Protein AF-A0A8S0FYJ4-F1 (afdb_monomer)

Radius of gyration: 19.48 Å; Cα contacts (8 Å, |Δi|>4): 43; chains: 1; bounding box: 39×46×46 Å

Solvent-accessible surface area (backbone atoms only — not comparable to full-atom values): 5115 Å² total; per-residue (Å²): 127,68,70,63,60,56,54,51,54,62,72,62,53,71,43,72,68,60,62,56,43,74,76,38,100,52,53,58,55,54,54,49,50,24,53,52,32,39,52,52,17,50,48,61,55,46,52,36,60,78,67,71,46,84,69,54,67,70,57,51,51,51,22,5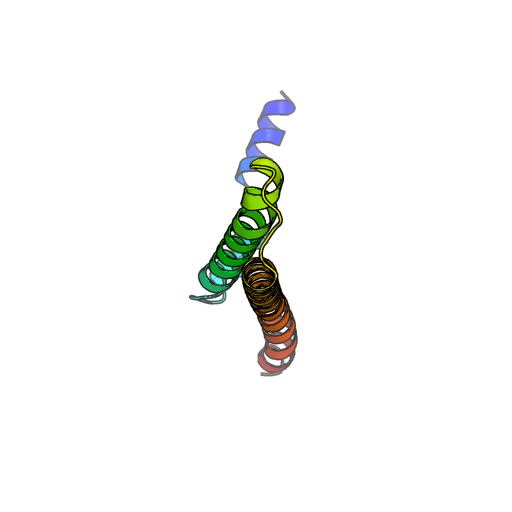0,52,34,39,50,52,21,50,49,47,54,49,50,50,53,51,47,52,61,54,46,55,64,58,62,74,72,111

InterPro domains:
  IPR007059 DMSO reductase anchor subunit (DmsC) [PF04976] (2-81)
  IPR007059 DMSO reductase anchor subunit (DmsC) [PTHR38095] (2-90)

pLDDT: mean 71.42, std 1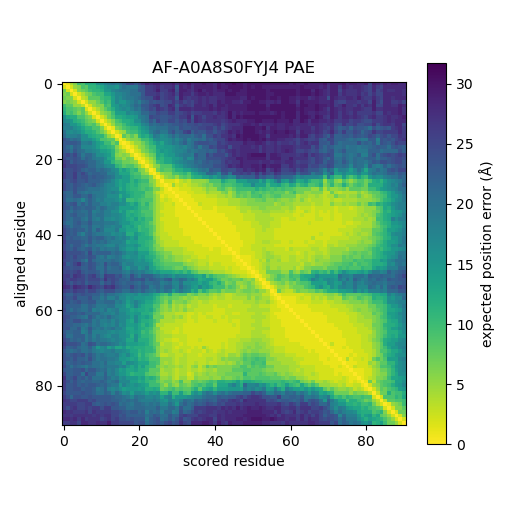7.67, range [37.25, 95.06]

Structure (mmCIF, N/CA/C/O backbone):
data_AF-A0A8S0FYJ4-F1
#
_entry.id   AF-A0A8S0FYJ4-F1
#
loop_
_atom_site.group_PDB
_atom_site.id
_atom_site.type_symbol
_atom_site.label_atom_id
_atom_site.label_alt_id
_atom_site.label_comp_id
_atom_site.label_asym_id
_atom_site.label_entity_id
_atom_site.label_seq_id
_atom_site.pdbx_PDB_ins_code
_atom_site.Cartn_x
_atom_site.Cartn_y
_atom_site.Cartn_z
_atom_site.occupancy
_atom_site.B_iso_or_equiv
_atom_site.auth_seq_id
_atom_site.auth_comp_id
_atom_site.auth_asym_id
_atom_site.auth_atom_id
_atom_site.pdbx_PDB_model_num
ATOM 1 N N . MET A 1 1 ? 27.024 34.796 -11.218 1.00 49.59 1 MET A N 1
ATOM 2 C CA . MET A 1 1 ? 26.932 34.093 -12.520 1.00 49.59 1 MET A CA 1
ATOM 3 C C . MET A 1 1 ? 27.012 32.562 -12.409 1.00 49.59 1 MET A C 1
ATOM 5 O O . MET A 1 1 ? 26.775 31.896 -13.401 1.00 49.59 1 MET A O 1
ATOM 9 N N . MET A 1 2 ? 27.267 31.981 -11.225 1.00 47.50 2 MET A N 1
ATOM 10 C CA . MET A 1 2 ? 27.335 30.519 -11.043 1.00 47.50 2 MET A CA 1
ATOM 11 C C . MET A 1 2 ? 25.975 29.856 -10.738 1.00 47.50 2 MET A C 1
ATOM 13 O O . MET A 1 2 ? 25.772 28.705 -11.103 1.00 47.50 2 MET A O 1
ATOM 17 N N . SER A 1 3 ? 24.999 30.581 -10.167 1.00 53.31 3 SER A N 1
ATOM 18 C CA . SER A 1 3 ? 23.679 29.997 -9.853 1.00 53.31 3 SER A CA 1
ATOM 19 C C . SER A 1 3 ? 22.773 29.794 -11.074 1.00 53.31 3 SER A C 1
ATOM 21 O O . SER A 1 3 ? 21.897 28.937 -11.044 1.00 53.31 3 SER A O 1
ATOM 23 N N . VAL A 1 4 ? 22.993 30.534 -12.167 1.00 54.81 4 VAL A N 1
ATOM 24 C CA . VAL A 1 4 ? 22.184 30.396 -13.393 1.00 54.81 4 VAL A CA 1
ATOM 25 C C . VAL A 1 4 ? 22.600 29.160 -14.197 1.00 54.81 4 VAL A C 1
ATOM 27 O O . VAL A 1 4 ? 21.742 28.490 -14.759 1.00 54.81 4 VAL A O 1
ATOM 30 N N . MET A 1 5 ? 23.888 28.789 -14.187 1.00 48.88 5 MET A N 1
ATOM 31 C CA . MET A 1 5 ? 24.344 27.561 -14.858 1.00 48.88 5 MET A CA 1
ATOM 32 C C . MET A 1 5 ? 23.947 26.297 -14.083 1.00 48.88 5 MET A C 1
ATOM 34 O O . MET A 1 5 ? 23.637 25.280 -14.692 1.00 48.88 5 MET A O 1
ATOM 38 N N . GLN A 1 6 ? 23.843 26.380 -12.752 1.00 47.19 6 GLN A N 1
ATOM 39 C CA . GLN A 1 6 ? 23.362 25.269 -11.925 1.00 47.19 6 GLN A CA 1
ATOM 40 C C . GLN A 1 6 ? 21.838 25.056 -12.039 1.00 47.19 6 GLN A C 1
ATOM 42 O O . GLN A 1 6 ? 21.360 23.942 -11.859 1.00 47.19 6 GLN A O 1
ATOM 47 N N . GLY A 1 7 ? 21.071 26.097 -12.393 1.00 48.19 7 GLY A N 1
ATOM 48 C CA . GLY A 1 7 ? 19.637 25.989 -12.693 1.00 48.19 7 GLY A CA 1
ATOM 49 C C . GLY A 1 7 ? 19.324 25.358 -14.057 1.00 48.19 7 GLY A C 1
ATOM 50 O O . GLY A 1 7 ? 18.252 24.784 -14.227 1.00 48.19 7 GLY A O 1
ATOM 51 N N . ALA A 1 8 ? 20.262 25.416 -15.009 1.00 50.66 8 ALA A N 1
ATOM 52 C CA . ALA A 1 8 ? 20.138 24.751 -16.308 1.00 50.66 8 ALA A CA 1
ATOM 53 C C . ALA A 1 8 ? 20.468 23.250 -16.225 1.00 50.66 8 ALA A C 1
ATOM 55 O O . ALA A 1 8 ? 19.802 22.453 -16.878 1.00 50.66 8 ALA A O 1
ATOM 56 N N . GLU A 1 9 ? 21.399 22.857 -15.346 1.00 47.22 9 GLU A N 1
ATOM 57 C CA . GLU A 1 9 ? 21.659 21.447 -15.009 1.00 47.22 9 GLU A CA 1
ATOM 58 C C . GLU A 1 9 ? 20.447 20.778 -14.340 1.00 47.22 9 GLU A C 1
ATOM 60 O O . GLU A 1 9 ? 20.216 19.598 -14.558 1.00 47.22 9 GLU A O 1
ATOM 65 N N . LEU A 1 10 ? 19.623 21.530 -13.594 1.00 46.00 10 LEU A N 1
ATOM 66 C CA . LEU A 1 10 ? 18.351 21.063 -13.014 1.00 46.00 10 LEU A CA 1
ATOM 67 C C . LEU A 1 10 ? 17.244 20.841 -14.059 1.00 46.00 10 LEU A C 1
ATOM 69 O O . LEU A 1 10 ? 16.370 20.004 -13.843 1.00 46.00 10 LEU A O 1
ATOM 73 N N . ALA A 1 11 ? 17.286 21.551 -15.190 1.00 48.22 11 ALA A N 1
ATOM 74 C CA . ALA A 1 11 ? 16.384 21.326 -16.323 1.00 48.22 11 ALA A CA 1
ATOM 75 C C . ALA A 1 11 ? 16.854 20.165 -17.221 1.00 48.22 11 ALA A C 1
ATOM 77 O O . ALA A 1 11 ? 16.039 19.557 -17.912 1.00 48.22 11 ALA A O 1
ATOM 78 N N . THR A 1 12 ? 18.150 19.833 -17.177 1.00 46.97 12 THR A N 1
ATOM 79 C CA . THR A 1 12 ? 18.746 18.649 -17.815 1.00 46.97 12 THR A CA 1
ATOM 80 C C . THR 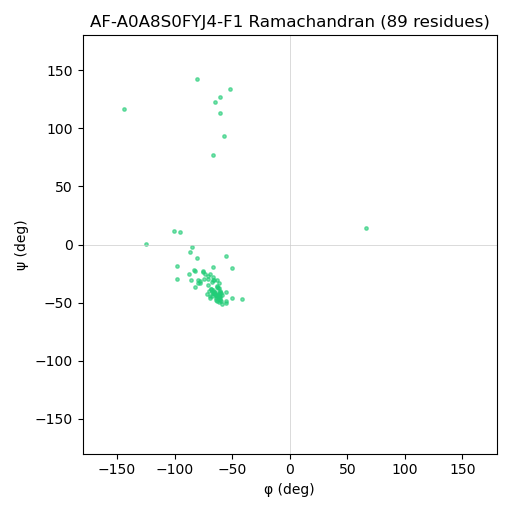A 1 12 ? 18.991 17.494 -16.849 1.00 46.97 12 THR A C 1
ATOM 82 O O . THR A 1 12 ? 19.595 16.498 -17.251 1.00 46.97 12 THR A O 1
ATOM 85 N N . ILE A 1 13 ? 18.454 17.542 -15.621 1.00 46.56 13 ILE A N 1
ATOM 86 C CA . ILE A 1 13 ? 18.098 16.312 -14.913 1.00 46.56 13 ILE A CA 1
ATOM 87 C C . ILE A 1 13 ? 16.941 15.709 -15.717 1.00 46.56 13 ILE A C 1
ATOM 89 O O . ILE A 1 13 ? 15.774 15.795 -15.346 1.00 46.56 13 ILE A O 1
ATOM 93 N N . HIS A 1 14 ? 17.277 15.080 -16.845 1.00 50.84 14 HIS A N 1
ATOM 94 C CA . HIS A 1 14 ? 16.588 13.878 -17.262 1.00 50.84 14 HIS A CA 1
ATOM 95 C C . HIS A 1 14 ? 16.763 12.932 -16.087 1.00 50.84 14 HIS A C 1
ATOM 97 O O . HIS A 1 14 ? 17.801 12.293 -15.920 1.00 50.84 14 HIS A O 1
ATOM 103 N N . SER A 1 15 ? 15.782 12.942 -15.190 1.00 52.91 15 SER A N 1
ATOM 104 C CA . SER A 1 15 ? 15.760 12.017 -14.081 1.00 52.91 15 SER A CA 1
ATOM 105 C C . SER A 1 15 ? 15.936 10.633 -14.690 1.00 52.91 15 SER A C 1
ATOM 107 O O . SER A 1 15 ? 15.281 10.296 -15.676 1.00 52.91 15 SER A O 1
ATOM 109 N N . SER A 1 16 ? 16.804 9.805 -14.126 1.00 51.97 16 SER A N 1
ATOM 110 C CA . SER A 1 16 ? 16.893 8.386 -14.485 1.00 51.97 16 SER A CA 1
ATOM 111 C C . SER A 1 16 ? 15.514 7.692 -14.453 1.00 51.97 16 SER A C 1
ATOM 113 O O . SER A 1 16 ? 15.307 6.697 -15.143 1.00 51.97 16 SER A O 1
ATOM 115 N N . VAL A 1 17 ? 14.534 8.276 -13.745 1.00 51.50 17 VAL A N 1
ATOM 116 C CA . VAL A 1 17 ? 13.100 7.941 -13.775 1.00 51.50 17 VAL A CA 1
ATOM 117 C C . VAL A 1 17 ? 12.425 8.267 -15.120 1.00 51.50 17 VAL A C 1
ATOM 119 O O . VAL A 1 17 ? 11.645 7.459 -15.615 1.00 51.50 17 VAL A O 1
ATOM 122 N N . GLN A 1 18 ? 12.728 9.410 -15.743 1.00 49.97 18 GLN A N 1
ATOM 123 C CA . GLN A 1 18 ? 12.227 9.799 -17.072 1.00 49.97 18 GLN A CA 1
ATOM 124 C C . GLN A 1 18 ? 12.862 8.965 -18.194 1.00 49.97 18 GLN A C 1
ATOM 126 O O . GLN A 1 18 ? 12.179 8.625 -19.155 1.00 49.97 18 GLN A O 1
ATOM 131 N N . GLN A 1 19 ? 14.135 8.577 -18.062 1.00 49.38 19 GLN A N 1
ATOM 132 C CA . GLN A 1 19 ? 14.822 7.756 -19.068 1.00 49.38 19 GLN A CA 1
ATOM 133 C C . GLN A 1 19 ? 14.441 6.264 -18.984 1.00 49.38 19 GLN A C 1
ATOM 135 O O . GLN A 1 19 ? 14.339 5.604 -20.014 1.00 49.38 19 GLN A O 1
ATOM 140 N N . ALA A 1 20 ? 14.128 5.744 -17.790 1.00 49.88 20 ALA A N 1
ATOM 141 C CA . ALA A 1 20 ? 13.546 4.407 -17.622 1.00 49.88 20 ALA A CA 1
ATOM 142 C C . ALA A 1 20 ? 12.082 4.324 -18.103 1.00 49.88 20 ALA A C 1
ATOM 144 O O . ALA A 1 20 ? 11.650 3.277 -18.585 1.00 49.88 20 ALA A O 1
ATOM 145 N N . ALA A 1 21 ? 11.328 5.429 -18.029 1.00 50.88 21 ALA A N 1
ATOM 146 C CA . ALA A 1 21 ? 9.961 5.511 -18.552 1.00 50.88 21 ALA A CA 1
ATOM 147 C C . ALA A 1 21 ? 9.886 5.397 -20.088 1.00 50.88 21 ALA A C 1
ATOM 149 O O . ALA A 1 21 ? 8.831 5.061 -20.619 1.00 50.88 21 ALA A O 1
ATOM 150 N N . ALA A 1 22 ? 10.994 5.636 -20.798 1.00 50.84 22 ALA A N 1
ATOM 151 C CA . ALA A 1 22 ? 11.065 5.543 -22.255 1.00 50.84 22 ALA A CA 1
ATOM 152 C C . ALA A 1 22 ? 11.237 4.104 -22.788 1.00 50.84 22 ALA A C 1
ATOM 154 O O . ALA A 1 22 ? 11.099 3.898 -23.992 1.00 50.84 22 ALA A O 1
ATOM 155 N N . LEU A 1 23 ? 11.538 3.111 -21.932 1.00 50.97 23 LEU A N 1
ATOM 156 C CA . LEU A 1 23 ? 11.846 1.738 -22.370 1.00 50.97 23 LEU A CA 1
ATOM 157 C C . LEU A 1 23 ? 10.673 0.743 -22.287 1.00 50.97 23 LEU A C 1
ATOM 159 O O . LEU A 1 23 ? 10.740 -0.300 -22.930 1.00 50.97 23 LEU A O 1
ATOM 163 N N . VAL A 1 24 ? 9.609 1.020 -21.522 1.00 52.38 24 VAL A N 1
ATOM 164 C CA . VAL A 1 24 ? 8.466 0.098 -21.367 1.00 52.38 24 VAL A CA 1
ATOM 165 C C . VAL A 1 24 ? 7.160 0.900 -21.253 1.00 52.38 24 VAL A C 1
ATOM 167 O O . VAL A 1 24 ? 6.999 1.616 -20.260 1.00 52.38 24 VAL A O 1
ATOM 170 N N . PRO A 1 25 ? 6.212 0.761 -22.204 1.00 52.69 25 PRO A N 1
ATOM 171 C CA . PRO A 1 25 ? 4.960 1.529 -22.2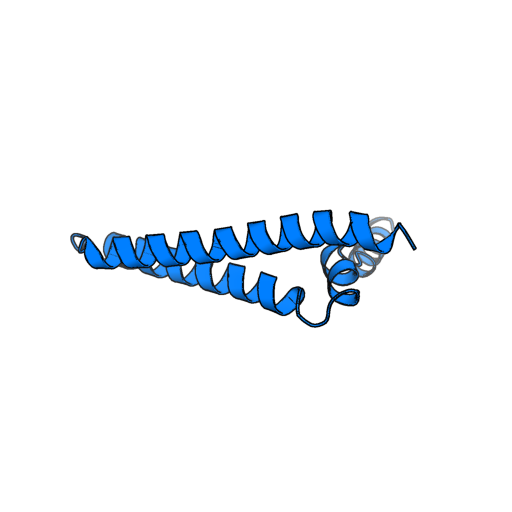50 1.00 52.69 25 PRO A CA 1
ATOM 172 C C . PRO A 1 25 ? 4.058 1.479 -21.001 1.00 52.69 25 PRO A C 1
ATOM 174 O O . PRO A 1 25 ? 3.160 2.300 -20.889 1.00 52.69 25 PRO A O 1
ATOM 177 N N . ASP A 1 26 ? 4.318 0.606 -20.025 1.00 61.66 26 ASP A N 1
ATOM 178 C CA . ASP A 1 26 ? 3.509 0.464 -18.803 1.00 61.66 26 ASP A CA 1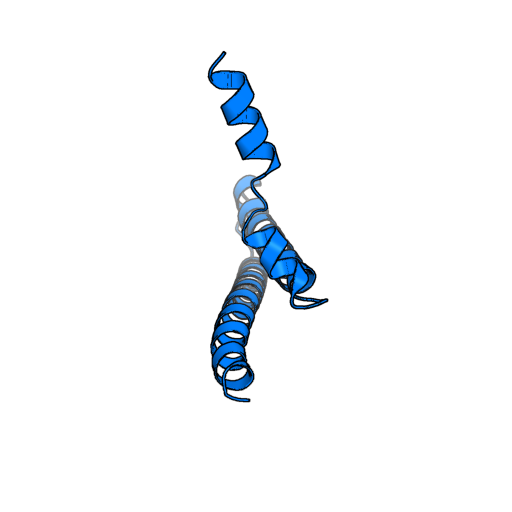
ATOM 179 C C . ASP A 1 26 ? 4.307 0.613 -17.494 1.00 61.66 26 ASP A C 1
ATOM 181 O O . ASP A 1 26 ? 3.745 0.531 -16.400 1.00 61.66 26 ASP A O 1
ATOM 185 N N . TYR A 1 27 ? 5.620 0.865 -17.555 1.00 63.66 27 TYR A N 1
ATOM 186 C CA . TYR A 1 27 ? 6.458 0.967 -16.349 1.00 63.66 27 TYR A CA 1
ATOM 187 C C . TYR A 1 27 ? 6.074 2.167 -15.478 1.00 63.66 27 TYR A C 1
ATOM 189 O O . TYR A 1 27 ? 5.962 2.056 -14.253 1.00 63.66 27 TYR A O 1
ATOM 197 N N . GLY A 1 28 ? 5.805 3.307 -16.123 1.00 68.12 28 GLY A N 1
ATOM 198 C CA . GLY A 1 28 ? 5.286 4.496 -15.452 1.00 68.12 28 GLY A CA 1
ATOM 199 C C . GLY A 1 28 ? 3.923 4.247 -14.802 1.00 68.12 28 GLY A C 1
ATOM 200 O O . GLY A 1 28 ? 3.689 4.705 -13.685 1.00 68.12 28 GLY A O 1
ATOM 201 N N . ALA A 1 29 ? 3.054 3.462 -15.448 1.00 74.94 29 ALA A N 1
ATOM 202 C CA . ALA A 1 29 ? 1.737 3.112 -14.922 1.00 74.94 29 ALA A CA 1
ATOM 203 C C . ALA A 1 29 ? 1.829 2.174 -13.705 1.00 74.94 29 ALA A C 1
ATOM 205 O O . ALA A 1 29 ? 1.183 2.433 -12.691 1.00 74.94 29 ALA A O 1
ATOM 206 N N . LEU A 1 30 ? 2.683 1.144 -13.747 1.00 75.25 30 LEU A N 1
ATOM 207 C CA . LEU A 1 30 ? 2.910 0.232 -12.616 1.00 75.25 30 LEU A CA 1
ATOM 208 C C . LEU A 1 30 ? 3.517 0.955 -11.405 1.00 75.25 30 LEU A C 1
ATOM 210 O O . LEU A 1 30 ? 3.062 0.761 -10.275 1.00 75.25 30 LEU A O 1
ATOM 214 N N . MET A 1 31 ? 4.501 1.835 -11.624 1.00 79.69 31 MET A N 1
ATOM 215 C CA . MET A 1 31 ? 5.068 2.650 -10.545 1.00 79.69 31 MET A CA 1
ATOM 216 C C . MET A 1 31 ? 4.074 3.686 -10.012 1.00 79.69 31 MET A C 1
ATOM 218 O O . MET A 1 31 ? 4.004 3.885 -8.801 1.00 79.69 31 MET A O 1
ATOM 222 N N . SER A 1 32 ? 3.259 4.301 -10.873 1.00 81.69 32 SER A N 1
ATOM 223 C CA . SER A 1 32 ? 2.175 5.194 -10.448 1.00 81.69 32 SER A CA 1
ATOM 224 C C . SER A 1 32 ? 1.155 4.454 -9.578 1.00 81.69 32 SER A C 1
ATOM 226 O O . SER A 1 32 ? 0.846 4.901 -8.472 1.00 81.69 32 SER A O 1
ATOM 228 N N . TRP A 1 33 ? 0.708 3.273 -10.013 1.00 83.19 33 TRP A N 1
ATOM 229 C CA . TRP A 1 33 ? -0.255 2.457 -9.275 1.00 83.19 33 TRP A CA 1
ATOM 230 C C . TRP A 1 33 ? 0.285 2.005 -7.917 1.00 83.19 33 TRP A C 1
ATOM 232 O O . TRP A 1 33 ? -0.442 2.040 -6.926 1.00 83.19 33 TRP A O 1
ATOM 242 N N . ARG A 1 34 ? 1.582 1.674 -7.825 1.00 86.94 34 ARG A N 1
ATOM 243 C CA . ARG A 1 34 ? 2.251 1.419 -6.541 1.00 86.94 34 ARG A CA 1
ATOM 244 C C . ARG A 1 34 ? 2.095 2.599 -5.580 1.00 86.94 34 ARG A C 1
ATOM 246 O O . ARG A 1 34 ? 1.700 2.391 -4.436 1.00 86.94 34 ARG A O 1
ATOM 253 N N . ILE A 1 35 ? 2.396 3.820 -6.022 1.00 85.62 35 ILE A N 1
ATOM 254 C CA . ILE A 1 35 ? 2.298 5.012 -5.165 1.00 85.62 35 ILE A CA 1
ATOM 255 C C . ILE A 1 35 ? 0.848 5.275 -4.753 1.00 85.62 35 ILE A C 1
ATOM 257 O O . ILE A 1 35 ? 0.598 5.563 -3.585 1.00 85.62 35 ILE A O 1
ATOM 261 N N . VAL A 1 36 ? -0.108 5.113 -5.671 1.00 90.81 36 VAL A N 1
ATOM 262 C CA . VAL A 1 36 ? -1.540 5.252 -5.372 1.00 90.81 36 VAL A CA 1
ATOM 263 C C . VAL A 1 36 ? -1.977 4.246 -4.305 1.00 90.81 36 VAL A C 1
ATOM 265 O O . VAL A 1 36 ? -2.584 4.644 -3.312 1.00 90.81 36 VAL A O 1
ATOM 268 N N . LEU A 1 37 ? -1.624 2.965 -4.449 1.00 89.56 37 LEU A N 1
ATOM 269 C CA . LEU A 1 37 ? -1.962 1.928 -3.468 1.00 89.56 37 LEU A CA 1
ATOM 270 C C . LEU A 1 37 ? -1.364 2.219 -2.087 1.00 89.56 37 LEU A C 1
ATOM 272 O O . LEU A 1 37 ? -2.067 2.104 -1.084 1.00 89.56 37 LEU A O 1
ATOM 276 N N . LEU A 1 38 ? -0.092 2.626 -2.029 1.00 91.19 38 LEU A N 1
ATOM 277 C CA . LEU A 1 38 ? 0.579 2.961 -0.770 1.00 91.19 38 LEU A CA 1
ATOM 278 C C . LEU A 1 38 ? -0.029 4.205 -0.110 1.00 91.19 38 LEU A C 1
ATOM 280 O O . LEU A 1 38 ? -0.233 4.211 1.103 1.00 91.19 38 LEU A O 1
ATOM 284 N N . ALA A 1 39 ? -0.368 5.233 -0.892 1.00 92.62 39 ALA A N 1
ATOM 285 C CA . ALA A 1 39 ? -1.023 6.436 -0.387 1.00 92.62 39 ALA A CA 1
ATOM 286 C C . ALA A 1 39 ? -2.419 6.124 0.175 1.00 92.62 39 ALA A C 1
ATOM 288 O O . ALA A 1 39 ? -2.755 6.564 1.273 1.00 92.62 39 ALA A O 1
ATOM 289 N N . VAL A 1 40 ? -3.213 5.315 -0.535 1.00 92.62 40 VAL A N 1
ATOM 290 C CA . VAL A 1 40 ? -4.535 4.877 -0.063 1.00 92.62 40 VAL A CA 1
ATOM 291 C C . VAL A 1 40 ? -4.408 4.031 1.202 1.00 92.62 40 VAL A C 1
ATOM 293 O O . VAL A 1 40 ? -5.123 4.294 2.167 1.00 92.62 40 VAL A O 1
ATOM 296 N N . ALA A 1 41 ? -3.481 3.068 1.241 1.00 91.75 41 ALA A N 1
ATOM 297 C CA . ALA A 1 41 ? -3.211 2.268 2.436 1.00 91.75 41 ALA A CA 1
ATOM 298 C C . ALA A 1 41 ? -2.883 3.163 3.639 1.00 91.75 41 ALA A C 1
ATOM 300 O O . ALA A 1 41 ? -3.498 3.043 4.695 1.00 91.75 41 ALA A O 1
ATOM 301 N N . LEU A 1 42 ? -1.975 4.125 3.459 1.00 91.31 42 LEU A N 1
ATOM 302 C CA . LEU A 1 42 ? -1.569 5.047 4.515 1.00 91.31 42 LEU A CA 1
ATOM 303 C C . LEU A 1 42 ? -2.739 5.904 5.019 1.00 91.31 42 LEU A C 1
ATOM 305 O O . LEU A 1 42 ? -2.925 6.043 6.228 1.00 91.31 42 LEU A O 1
ATOM 309 N N . CYS A 1 43 ? -3.565 6.434 4.115 1.00 91.19 43 CYS A N 1
ATOM 310 C CA . CYS A 1 43 ? -4.759 7.192 4.485 1.00 91.19 43 CYS A CA 1
ATOM 311 C C . CYS A 1 43 ? -5.756 6.338 5.279 1.00 91.19 43 CYS A C 1
ATOM 313 O O . CYS A 1 43 ? -6.258 6.786 6.310 1.00 91.19 43 CYS A O 1
ATOM 315 N N . VAL A 1 44 ? -6.021 5.105 4.832 1.00 89.25 44 VAL A N 1
ATOM 316 C CA . VAL A 1 44 ? -6.925 4.165 5.518 1.00 89.25 44 VAL A CA 1
ATOM 317 C C . VAL A 1 44 ? -6.388 3.794 6.902 1.00 89.25 44 VAL A C 1
ATOM 319 O O . VAL A 1 44 ? -7.168 3.670 7.845 1.00 89.25 44 VAL A O 1
ATOM 322 N N . TRP A 1 45 ? -5.069 3.671 7.050 1.00 89.12 45 TRP A N 1
ATOM 323 C CA . TRP A 1 45 ? -4.430 3.369 8.326 1.00 89.12 45 TRP A CA 1
ATOM 324 C C . TRP A 1 45 ? -4.462 4.539 9.319 1.00 89.12 45 TRP A C 1
ATOM 326 O O . TRP A 1 45 ? -4.739 4.338 10.502 1.00 89.12 45 TRP A O 1
ATOM 336 N N . ILE A 1 46 ? -4.195 5.764 8.855 1.00 87.44 46 ILE A N 1
ATOM 337 C CA . ILE A 1 46 ? -4.061 6.952 9.714 1.00 87.44 46 ILE A CA 1
ATOM 338 C C . ILE A 1 46 ? -5.423 7.566 10.073 1.00 87.44 46 ILE A C 1
ATOM 340 O O . ILE A 1 46 ? -5.613 8.017 11.204 1.00 87.44 46 ILE A O 1
ATOM 344 N N . ALA A 1 47 ? -6.397 7.562 9.157 1.00 87.81 47 ALA A N 1
ATOM 345 C CA . ALA A 1 47 ? -7.718 8.164 9.367 1.00 87.81 47 ALA A CA 1
ATOM 346 C C . ALA A 1 47 ? -8.438 7.754 10.676 1.00 87.81 47 ALA A C 1
ATOM 348 O O . ALA A 1 47 ? -8.949 8.649 11.359 1.00 87.81 47 ALA A O 1
ATOM 349 N N . PRO A 1 48 ? -8.506 6.465 11.074 1.00 83.50 48 PRO A N 1
ATOM 350 C CA . PRO A 1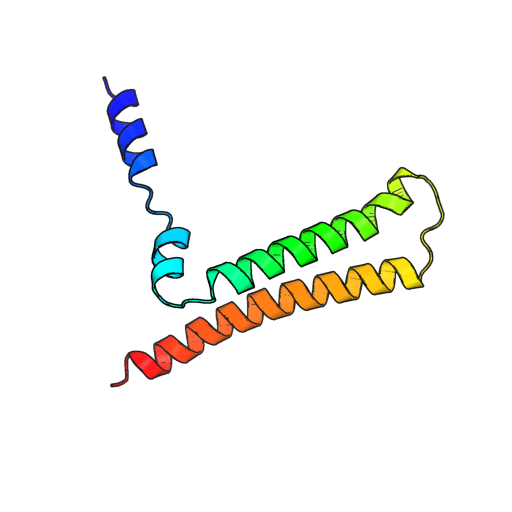 48 ? -9.146 6.075 12.333 1.00 83.50 48 PRO A CA 1
ATOM 351 C C . PRO A 1 48 ? -8.374 6.558 13.568 1.00 83.50 48 PRO A C 1
ATOM 353 O O . PRO A 1 48 ? -9.003 6.927 14.558 1.00 83.50 48 PRO A O 1
ATOM 356 N N . GLN A 1 49 ? -7.039 6.635 13.491 1.00 83.19 49 GLN A N 1
ATOM 357 C CA . GLN A 1 49 ? -6.199 7.108 14.597 1.00 83.19 49 GLN A CA 1
ATOM 358 C C . GLN A 1 49 ? -6.373 8.610 14.840 1.00 83.19 49 GLN A C 1
ATOM 360 O O . GLN A 1 49 ? -6.499 9.036 15.984 1.00 83.19 49 GLN A O 1
ATOM 365 N N . LEU A 1 50 ? -6.478 9.406 13.769 1.00 84.44 50 LEU A N 1
ATOM 366 C CA . LEU A 1 50 ? -6.747 10.846 13.872 1.00 84.44 50 LEU A CA 1
ATOM 367 C C . LEU A 1 50 ? -8.140 11.152 14.431 1.00 84.44 50 LEU A C 1
ATOM 369 O O . LEU A 1 50 ? -8.331 12.170 15.090 1.00 84.44 50 LEU A O 1
ATOM 373 N N . LYS A 1 51 ? -9.119 10.279 14.173 1.00 83.25 51 LYS A N 1
ATOM 374 C CA . LYS A 1 51 ? -10.487 10.427 14.688 1.00 83.25 51 LYS A CA 1
ATOM 375 C C . LYS A 1 51 ? -10.675 9.860 16.101 1.00 83.25 51 LYS A C 1
ATOM 377 O O . LYS A 1 51 ? -11.777 9.952 16.630 1.00 83.25 51 LYS A O 1
ATOM 382 N N . GLY A 1 52 ? -9.638 9.268 16.703 1.00 76.25 52 GLY A N 1
ATOM 383 C CA . GLY A 1 52 ? -9.709 8.684 18.046 1.00 76.25 52 GLY A CA 1
ATOM 384 C C . GLY A 1 52 ? -10.632 7.463 18.159 1.00 76.25 52 GLY A C 1
ATOM 385 O O . GLY A 1 52 ? -10.976 7.059 19.268 1.00 76.25 52 GLY A O 1
ATOM 386 N N . TYR A 1 53 ? -11.047 6.868 17.035 1.00 76.00 53 TYR A N 1
ATOM 387 C CA . TYR A 1 53 ? -11.833 5.635 17.040 1.00 76.00 53 TYR A CA 1
ATOM 388 C C . TYR A 1 53 ? -10.909 4.433 17.230 1.00 76.00 53 TYR A C 1
ATOM 390 O O . TYR A 1 53 ? -9.821 4.385 16.658 1.00 76.00 53 TYR A O 1
ATOM 398 N N . GLN A 1 54 ? -11.366 3.426 17.979 1.00 74.12 54 GLN A N 1
ATOM 399 C CA . GLN A 1 54 ? -10.716 2.115 18.000 1.00 74.12 54 GLN A CA 1
ATOM 400 C C . GLN A 1 54 ? -10.746 1.549 16.567 1.00 74.12 54 GLN A C 1
ATOM 402 O O . GLN A 1 54 ? -11.838 1.308 16.041 1.00 74.12 54 GLN A O 1
ATOM 407 N N . PRO A 1 55 ? -9.593 1.390 15.892 1.00 74.88 55 PRO A N 1
ATOM 408 C CA . PRO A 1 55 ? -9.578 0.931 14.514 1.00 74.88 55 PRO A CA 1
ATOM 409 C C . PRO A 1 55 ? -10.117 -0.499 14.464 1.00 74.88 55 PRO A C 1
ATOM 411 O O . PRO A 1 55 ? -9.597 -1.398 15.123 1.00 74.88 55 PRO A O 1
ATOM 414 N N . ALA A 1 56 ? -11.173 -0.715 13.679 1.00 81.12 56 ALA A N 1
ATOM 415 C CA . ALA A 1 56 ? -11.702 -2.053 13.472 1.00 81.12 56 ALA A CA 1
ATOM 416 C C . ALA A 1 56 ? -10.608 -2.923 12.832 1.00 81.12 56 ALA A C 1
ATOM 418 O O . ALA A 1 56 ? -10.068 -2.561 11.787 1.00 81.12 56 ALA A O 1
ATOM 419 N N . VAL A 1 57 ? -10.309 -4.078 13.436 1.00 85.12 57 VAL A N 1
ATOM 420 C CA . VAL A 1 57 ? -9.365 -5.082 12.905 1.00 85.12 57 VAL A CA 1
ATOM 421 C C . VAL A 1 57 ? -9.515 -5.301 11.388 1.00 85.12 57 VAL A C 1
ATOM 423 O O . VAL A 1 57 ? -8.497 -5.216 10.701 1.00 85.12 57 VAL A O 1
ATOM 426 N N . PRO A 1 58 ? -10.728 -5.472 10.814 1.00 87.19 58 PRO A N 1
ATOM 427 C CA . PRO A 1 58 ? -10.872 -5.633 9.364 1.00 87.19 58 PRO A CA 1
ATOM 428 C C . PRO A 1 58 ? -10.390 -4.425 8.541 1.00 87.19 58 PRO A C 1
ATOM 430 O O . PRO A 1 58 ? -9.849 -4.614 7.455 1.00 87.19 58 PRO A O 1
ATOM 433 N N . LEU A 1 59 ? -10.527 -3.192 9.041 1.00 87.06 59 LEU A N 1
ATOM 434 C CA . LEU A 1 59 ? -10.052 -1.988 8.347 1.00 87.06 59 LEU A CA 1
ATOM 435 C C . LEU A 1 59 ? -8.518 -1.962 8.263 1.00 87.0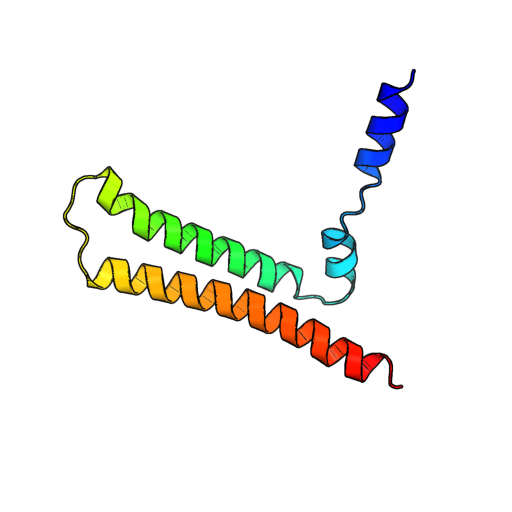6 59 LEU A C 1
ATOM 437 O O . LEU A 1 59 ? -7.950 -1.643 7.218 1.00 87.06 59 LEU A O 1
ATOM 441 N N . LEU A 1 60 ? -7.845 -2.349 9.351 1.00 88.75 60 LEU A N 1
ATOM 442 C CA . LEU A 1 60 ? -6.387 -2.470 9.379 1.00 88.75 60 LEU A CA 1
ATOM 443 C C . LEU A 1 60 ? -5.901 -3.605 8.470 1.00 88.75 60 LEU A C 1
ATOM 445 O O . LEU A 1 60 ? -4.912 -3.433 7.761 1.00 88.75 60 LEU A O 1
ATOM 449 N N . SER A 1 61 ? -6.615 -4.736 8.431 1.00 91.38 61 SER A N 1
ATOM 450 C CA . SER A 1 61 ? -6.310 -5.839 7.512 1.00 91.38 61 SER A CA 1
ATOM 451 C C . SER A 1 61 ? -6.376 -5.399 6.048 1.00 91.38 61 SER A C 1
ATOM 453 O O . SER A 1 61 ? -5.486 -5.737 5.272 1.00 91.38 61 SER A O 1
ATOM 455 N N . VAL A 1 62 ? -7.377 -4.596 5.672 1.00 92.25 62 VAL A N 1
ATOM 456 C CA . VAL A 1 62 ? -7.477 -4.025 4.318 1.00 92.25 62 VAL A CA 1
ATOM 457 C C . VAL A 1 62 ? -6.270 -3.139 4.017 1.00 92.25 62 VAL A C 1
ATOM 459 O O . VAL A 1 62 ? -5.611 -3.340 2.999 1.00 92.25 62 VAL A O 1
ATOM 462 N N . SER A 1 63 ? -5.919 -2.216 4.918 1.00 90.31 63 SER A N 1
ATOM 463 C CA . SER A 1 63 ? -4.728 -1.376 4.743 1.00 90.31 63 SER A CA 1
ATOM 464 C C . SER A 1 63 ? -3.457 -2.204 4.548 1.00 90.31 63 SER A C 1
ATOM 466 O O . SER A 1 63 ? -2.623 -1.860 3.714 1.00 90.31 63 SER A O 1
ATOM 468 N N . PHE A 1 64 ? -3.301 -3.289 5.305 1.00 92.25 64 PHE A N 1
ATOM 469 C CA . PHE A 1 64 ? -2.147 -4.175 5.195 1.00 92.25 64 PHE A CA 1
ATOM 470 C C . PHE A 1 64 ? -2.082 -4.877 3.830 1.00 92.25 64 PHE A C 1
ATOM 472 O O . PHE A 1 64 ? -1.018 -4.923 3.218 1.00 92.25 64 PHE A O 1
ATOM 479 N N . ILE A 1 65 ? -3.216 -5.364 3.314 1.00 95.06 65 ILE A N 1
ATOM 480 C CA . ILE A 1 65 ? -3.295 -6.001 1.988 1.00 95.06 65 ILE A CA 1
ATOM 481 C C . ILE A 1 65 ? -2.928 -5.009 0.878 1.00 95.06 65 ILE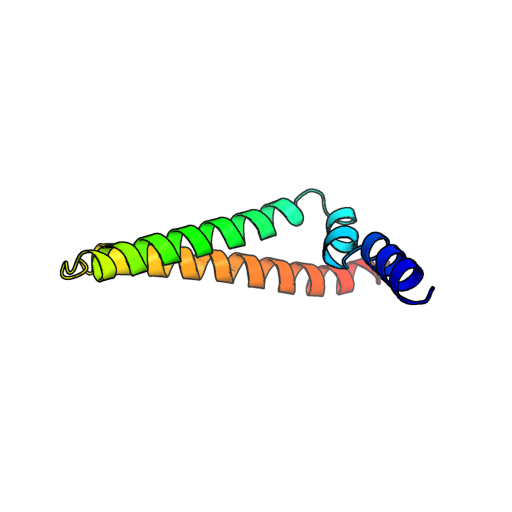 A C 1
ATOM 483 O O . ILE A 1 65 ? -2.160 -5.359 -0.018 1.00 95.06 65 ILE A O 1
ATOM 487 N N . LEU A 1 66 ? -3.428 -3.770 0.943 1.00 91.31 66 LEU A N 1
ATOM 488 C CA . LEU A 1 66 ? -3.055 -2.727 -0.019 1.00 91.31 66 LEU A CA 1
ATOM 489 C C . LEU A 1 66 ? -1.548 -2.429 0.017 1.00 91.31 66 LEU A C 1
ATOM 491 O O . LEU A 1 66 ? -0.927 -2.283 -1.037 1.00 91.31 66 LEU A O 1
ATOM 495 N N . LEU A 1 67 ? -0.956 -2.383 1.214 1.00 91.56 67 LEU A N 1
ATOM 496 C CA . LEU A 1 67 ? 0.481 -2.169 1.387 1.00 91.56 67 LEU A CA 1
ATOM 497 C C . LEU A 1 67 ? 1.289 -3.317 0.762 1.00 91.56 67 LEU A C 1
ATOM 499 O O . LEU A 1 67 ? 2.241 -3.079 0.019 1.00 91.56 67 LEU A O 1
ATOM 503 N N . LEU A 1 68 ? 0.858 -4.560 1.004 1.00 93.31 68 LEU A N 1
ATOM 504 C CA . LEU A 1 68 ? 1.467 -5.760 0.433 1.00 93.31 68 LEU A CA 1
ATOM 505 C C . LEU A 1 68 ? 1.389 -5.754 -1.100 1.00 93.31 68 LEU A C 1
ATOM 507 O O . LEU A 1 68 ? 2.380 -6.046 -1.763 1.00 93.31 68 LEU A O 1
ATOM 511 N N . ALA A 1 69 ? 0.240 -5.383 -1.668 1.00 92.25 69 ALA A N 1
ATOM 512 C CA . ALA A 1 69 ? 0.060 -5.284 -3.113 1.00 92.25 69 ALA A CA 1
ATOM 513 C C . ALA A 1 69 ? 1.001 -4.238 -3.738 1.00 92.25 69 ALA A C 1
ATOM 515 O O . ALA A 1 69 ? 1.661 -4.526 -4.737 1.00 92.25 69 ALA A O 1
ATOM 516 N N . GLY A 1 70 ? 1.125 -3.053 -3.129 1.00 87.69 70 GLY A N 1
ATOM 517 C CA . GLY A 1 70 ? 2.061 -2.020 -3.585 1.00 87.69 70 GLY A CA 1
ATOM 518 C C . GLY A 1 70 ? 3.525 -2.478 -3.540 1.00 87.69 70 GLY A C 1
ATOM 519 O O . GLY A 1 70 ? 4.288 -2.244 -4.481 1.00 87.69 70 GLY A O 1
ATOM 520 N N . GLU A 1 71 ? 3.919 -3.186 -2.481 1.00 90.75 71 GLU A N 1
ATOM 521 C CA . GLU A 1 71 ? 5.266 -3.750 -2.349 1.00 90.75 71 GLU A CA 1
ATOM 522 C C . GLU A 1 71 ? 5.542 -4.869 -3.361 1.00 90.75 71 GLU A C 1
ATOM 524 O O . GLU A 1 71 ? 6.624 -4.912 -3.951 1.00 90.75 71 GLU A O 1
ATOM 529 N N . LEU A 1 72 ? 4.562 -5.737 -3.629 1.00 89.69 72 LEU A N 1
ATOM 530 C CA . LEU A 1 72 ? 4.676 -6.784 -4.648 1.00 89.69 72 LEU A CA 1
ATOM 531 C C . LEU A 1 72 ? 4.839 -6.202 -6.051 1.00 89.69 72 LEU A C 1
ATOM 533 O O . LEU A 1 72 ? 5.627 -6.738 -6.825 1.00 89.69 72 LEU A O 1
ATOM 537 N N . ILE A 1 73 ? 4.171 -5.091 -6.368 1.00 85.38 73 ILE A N 1
ATOM 538 C CA . ILE A 1 73 ? 4.375 -4.389 -7.642 1.00 85.38 73 ILE A CA 1
ATOM 539 C C . ILE A 1 73 ? 5.801 -3.844 -7.722 1.00 85.38 73 ILE A C 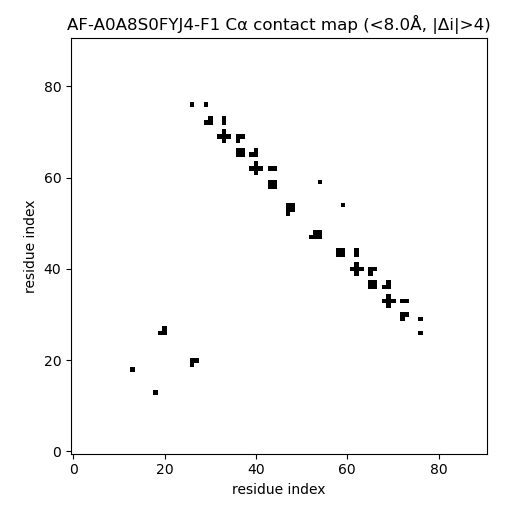1
ATOM 541 O O . ILE A 1 73 ? 6.485 -4.083 -8.711 1.00 85.38 73 ILE A O 1
ATOM 545 N N . GLY A 1 74 ? 6.292 -3.175 -6.674 1.00 81.00 74 GLY A N 1
ATOM 546 C CA . GLY A 1 74 ? 7.662 -2.652 -6.652 1.00 81.00 74 GLY A CA 1
ATOM 547 C C . GLY A 1 74 ? 8.715 -3.748 -6.831 1.00 81.00 74 GLY A C 1
ATOM 548 O O . GLY A 1 74 ? 9.642 -3.601 -7.627 1.00 81.00 74 GLY A O 1
ATOM 549 N N . ARG A 1 75 ? 8.538 -4.879 -6.142 1.00 84.56 75 ARG A N 1
ATOM 550 C CA . ARG A 1 75 ? 9.418 -6.048 -6.259 1.00 84.56 75 ARG A CA 1
ATOM 551 C C . ARG A 1 75 ? 9.295 -6.735 -7.613 1.00 84.56 75 ARG A C 1
ATOM 553 O O . ARG A 1 75 ? 10.313 -7.035 -8.219 1.00 84.56 75 ARG A O 1
ATOM 560 N N . GLY A 1 76 ? 8.081 -6.959 -8.106 1.00 84.12 76 GLY A N 1
ATOM 561 C CA . GLY A 1 76 ? 7.834 -7.573 -9.410 1.00 84.12 76 GLY A CA 1
ATOM 562 C C . GLY A 1 76 ? 8.433 -6.754 -10.549 1.00 84.12 76 GLY A C 1
ATOM 563 O O . GLY A 1 76 ? 9.056 -7.313 -11.443 1.00 84.12 76 GLY A O 1
ATOM 564 N N . VAL A 1 77 ? 8.340 -5.427 -10.465 1.00 78.31 77 VAL A N 1
ATOM 565 C CA . VAL A 1 77 ? 8.967 -4.505 -11.413 1.00 78.31 77 VAL A CA 1
ATOM 566 C C . VAL A 1 77 ? 10.499 -4.544 -11.310 1.00 78.31 77 VAL A C 1
ATOM 568 O O . VAL A 1 77 ? 11.173 -4.636 -12.333 1.00 78.31 77 VAL A O 1
ATOM 571 N N . PHE A 1 78 ? 11.062 -4.535 -10.096 1.00 78.50 78 PHE A N 1
ATOM 572 C CA . PHE A 1 78 ? 12.512 -4.625 -9.879 1.00 78.50 78 PHE A CA 1
ATOM 573 C C . PHE A 1 78 ? 13.101 -5.953 -10.382 1.00 78.50 78 PHE A C 1
ATOM 575 O O . PHE A 1 78 ? 14.080 -5.954 -11.127 1.00 78.50 78 PHE A O 1
ATOM 582 N N . TYR A 1 79 ? 12.483 -7.081 -10.020 1.00 80.62 79 TYR A N 1
ATOM 583 C CA . TYR A 1 79 ? 12.896 -8.405 -10.484 1.00 80.62 79 TYR A CA 1
ATOM 584 C C . TYR A 1 79 ? 12.638 -8.588 -11.979 1.00 80.62 79 TYR A C 1
ATOM 586 O O . TYR A 1 79 ? 13.475 -9.165 -12.662 1.00 80.62 79 TYR A O 1
ATOM 594 N N . GLY A 1 80 ? 11.528 -8.063 -12.502 1.00 72.38 80 GLY A N 1
ATOM 595 C CA . GLY A 1 80 ? 11.209 -8.080 -13.926 1.00 72.38 80 GLY A CA 1
ATOM 596 C C . GLY A 1 80 ? 12.290 -7.384 -14.741 1.00 72.38 80 GLY A C 1
ATOM 597 O O . GLY A 1 80 ? 12.853 -8.005 -15.634 1.00 72.38 80 GLY A O 1
ATOM 598 N N . LEU A 1 81 ? 12.670 -6.161 -14.358 1.00 67.94 81 LEU A N 1
ATOM 599 C CA . LEU A 1 81 ? 13.767 -5.440 -15.002 1.00 67.94 81 LEU A CA 1
ATOM 600 C C . LEU A 1 81 ? 15.101 -6.188 -14.901 1.00 67.94 81 LEU A C 1
ATOM 602 O O . LEU A 1 81 ? 15.777 -6.322 -15.916 1.00 67.94 81 LEU A O 1
ATOM 606 N N . HIS A 1 82 ? 15.467 -6.703 -13.721 1.00 66.19 82 HIS A N 1
ATOM 607 C CA . HIS A 1 82 ? 16.720 -7.446 -13.522 1.00 66.19 82 HIS A CA 1
ATOM 608 C C . HIS A 1 82 ? 16.777 -8.779 -14.290 1.00 66.19 82 HIS A C 1
ATOM 610 O O . HIS A 1 82 ? 17.857 -9.197 -14.704 1.00 66.19 82 HIS A O 1
ATOM 616 N N . MET A 1 83 ? 15.636 -9.439 -14.509 1.00 63.09 83 MET A N 1
ATOM 617 C CA . MET A 1 83 ? 15.549 -10.700 -15.255 1.00 63.09 83 MET A CA 1
ATOM 618 C C . MET A 1 83 ? 15.432 -10.472 -16.772 1.00 63.09 83 MET A C 1
ATOM 620 O O . MET A 1 83 ? 15.956 -11.271 -17.544 1.00 63.09 83 MET A O 1
ATOM 624 N N . THR A 1 84 ? 14.819 -9.372 -17.233 1.00 58.16 84 THR A N 1
ATOM 625 C CA . THR A 1 84 ? 14.737 -9.047 -18.670 1.00 58.16 84 THR A CA 1
ATOM 626 C C . THR A 1 84 ? 16.020 -8.432 -19.224 1.00 58.16 84 THR A C 1
ATOM 628 O O . THR A 1 84 ? 16.342 -8.695 -20.379 1.00 58.16 84 THR A O 1
ATOM 631 N N . VAL A 1 85 ? 16.815 -7.693 -18.435 1.00 54.81 85 VAL A N 1
ATOM 632 C CA . VAL A 1 85 ? 18.165 -7.271 -18.878 1.00 54.81 85 VAL A CA 1
ATOM 633 C C . VAL A 1 85 ? 19.124 -8.456 -19.034 1.00 54.81 85 VAL A C 1
ATOM 635 O O . VAL A 1 85 ? 19.988 -8.419 -19.902 1.00 54.81 85 VAL A O 1
ATOM 638 N N . GLY A 1 86 ? 18.929 -9.544 -18.277 1.00 51.72 86 GLY A N 1
ATOM 639 C CA . GLY A 1 86 ? 19.685 -10.790 -18.455 1.00 51.72 86 GLY A CA 1
ATOM 640 C C . GLY A 1 86 ? 19.353 -11.548 -19.749 1.00 51.72 86 GLY A C 1
ATOM 641 O O . GLY A 1 86 ? 20.201 -12.269 -20.261 1.00 51.72 86 GLY A O 1
ATOM 642 N N . MET A 1 87 ? 18.149 -11.357 -20.301 1.00 51.97 87 MET A N 1
ATOM 643 C CA . MET A 1 87 ? 17.684 -12.008 -21.537 1.00 51.97 87 MET A CA 1
ATOM 644 C C . MET A 1 87 ? 17.843 -11.124 -22.786 1.00 51.97 87 MET A C 1
ATOM 646 O O . MET A 1 87 ? 18.037 -11.650 -23.875 1.00 51.97 87 MET A O 1
ATOM 650 N N . ALA A 1 88 ? 17.782 -9.793 -22.649 1.00 50.16 88 ALA A N 1
ATOM 651 C CA . ALA A 1 88 ? 17.902 -8.850 -23.767 1.00 50.16 88 ALA A CA 1
ATOM 652 C C . ALA A 1 88 ? 19.357 -8.528 -24.164 1.00 50.16 88 ALA A C 1
ATOM 654 O O . ALA A 1 88 ? 19.594 -8.120 -25.292 1.00 50.16 88 ALA A O 1
ATOM 655 N N . VAL A 1 89 ? 20.332 -8.718 -23.264 1.00 49.94 89 VAL A N 1
ATOM 656 C CA . VAL A 1 89 ? 21.775 -8.545 -23.558 1.00 49.94 89 VAL A CA 1
ATOM 657 C C . VAL A 1 89 ? 22.403 -9.830 -24.134 1.00 49.94 89 VAL A C 1
ATOM 659 O O . VAL A 1 89 ? 23.554 -9.831 -24.556 1.00 49.94 89 VAL A O 1
ATOM 662 N N . ALA A 1 90 ? 21.646 -10.931 -24.176 1.00 45.28 90 ALA A N 1
ATOM 663 C CA . ALA A 1 90 ? 22.096 -12.230 -24.676 1.00 45.28 90 ALA A CA 1
ATOM 664 C C . ALA A 1 90 ? 21.740 -12.502 -26.153 1.00 45.28 90 ALA A C 1
ATOM 666 O O . ALA A 1 90 ? 21.897 -13.640 -26.596 1.00 45.28 90 ALA A O 1
ATOM 667 N N . ASN A 1 91 ? 21.265 -11.501 -26.905 1.00 37.25 91 ASN A N 1
ATOM 668 C CA . ASN A 1 91 ? 20.984 -11.625 -28.338 1.00 37.25 91 ASN A CA 1
ATOM 669 C C . ASN A 1 91 ? 21.696 -10.546 -29.153 1.00 37.25 91 ASN A C 1
ATOM 671 O O . ASN A 1 91 ? 21.500 -9.355 -28.828 1.00 37.25 91 ASN A O 1
#

Secondary structure (DSSP, 8-state):
-HHHHHHHHHHS---HHHHHTTS-TTHHHHHHHHHHHHHHHHHHHHHHHHTT----HHHHHHHHHHHHHHHHHHHHHHHHHHHHHHHHTT-

Sequence (91 aa):
MMSVMQGAELATIHSSVQQAAALVPDYGALMSWRIVLLAVALCVWIAPQLKGYQPAVPLLSVSFILLLAGELIGRGVFYGLHMTVGMAVAN

Foldseek 3Di:
DVVVVVVVVVVVCPPVVVVVCVPDVCLVVLLVLLVVLLVVLVCLVCVCVVVVHDDDPVSNVSSVVSNVVSVCSVVCSVVVVVVVVVVVVVD

Mean predicted aligned error: 14.03 Å

Organism: Escherichia coli (NCBI:txid562)